Protein AF-A0A3B9YPJ1-F1 (afdb_monomer)

Foldseek 3Di:
DDDDPDDAQFWKQQQVVRDIFGFHDKAFDDDPPDPHGPAIWTDGPPPDTHGPVRIGGPDPPDDDCVPPPPPDDDDDDPPDDDDLVVCPPPPDRPPDD

Sequence (97 aa):
MAKATFHKNQRVFVRPVGTWALVEKVMPQWAKGLDEPLRVFYDVGLGREFASEELQCETVPDAVQAKRQEHWRLVRSRNKWKSPAECTHHPFPGTHP

Radius of gyration: 23.79 Å; Cα contacts (8 Å, |Δi|>4): 120; chains: 1; bounding box: 37×35×62 Å

Solvent-accessible surface area (backbone atoms only — not comparable to full-atom values): 6532 Å² total; per-residue (Å²): 132,49,73,79,89,71,53,71,72,36,59,30,35,35,63,91,78,72,45,79,38,44,27,71,40,76,45,69,41,71,51,92,95,50,100,57,36,70,43,51,34,33,34,45,85,75,89,58,78,39,50,68,81,49,44,39,70,68,75,72,94,73,90,64,75,83,74,74,68,81,79,81,77,90,78,91,72,78,96,62,92,64,56,80,85,75,42,73,85,45,98,64,70,82,83,64,123

Structure (mmCIF, N/CA/C/O backbone):
data_AF-A0A3B9YPJ1-F1
#
_entry.id   AF-A0A3B9YPJ1-F1
#
loop_
_atom_site.group_PDB
_atom_site.id
_atom_site.type_symbol
_atom_site.label_atom_i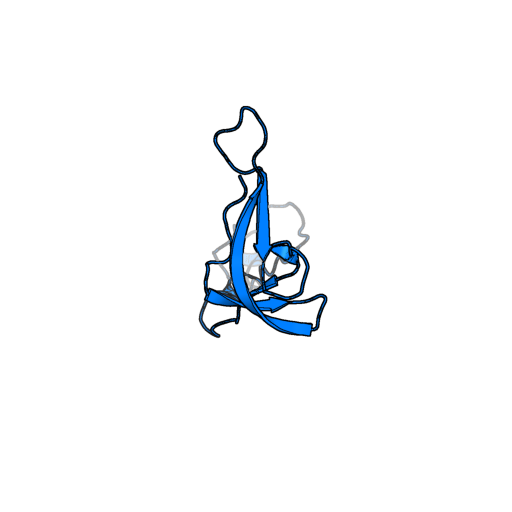d
_atom_site.label_alt_id
_atom_site.label_comp_id
_atom_site.label_asym_id
_atom_site.label_entity_id
_atom_site.label_seq_id
_atom_site.pdbx_PDB_ins_code
_atom_site.Cartn_x
_atom_site.Cartn_y
_atom_site.Cartn_z
_atom_site.occupancy
_atom_site.B_iso_or_equiv
_atom_site.auth_seq_id
_atom_site.auth_comp_id
_atom_site.auth_asym_id
_atom_site.auth_atom_id
_atom_site.pdbx_PDB_model_num
ATOM 1 N N . MET A 1 1 ? -14.167 -0.763 -8.376 1.00 62.62 1 MET A N 1
ATOM 2 C CA . MET A 1 1 ? -14.229 -1.567 -7.141 1.00 62.62 1 MET A CA 1
ATOM 3 C C . MET A 1 1 ? -12.814 -1.739 -6.607 1.00 62.62 1 MET A C 1
ATOM 5 O O . MET A 1 1 ? -12.002 -2.373 -7.274 1.00 62.62 1 MET A O 1
ATOM 9 N N . ALA A 1 2 ? -12.485 -1.133 -5.465 1.00 70.25 2 ALA A N 1
ATOM 10 C CA . ALA A 1 2 ? -11.177 -1.318 -4.841 1.00 70.25 2 ALA A CA 1
ATOM 11 C C . ALA A 1 2 ? -11.256 -2.485 -3.850 1.00 70.25 2 ALA A C 1
ATOM 13 O O . ALA A 1 2 ? -11.886 -2.378 -2.803 1.00 70.25 2 ALA A O 1
ATOM 14 N N . LYS A 1 3 ? -10.638 -3.618 -4.193 1.00 80.81 3 LYS A N 1
ATOM 15 C CA . LYS A 1 3 ? -10.454 -4.728 -3.252 1.00 80.81 3 LYS A CA 1
ATOM 16 C C . LYS A 1 3 ? -9.197 -4.483 -2.425 1.00 80.81 3 LYS A C 1
ATOM 18 O O . LYS A 1 3 ? -8.226 -3.923 -2.931 1.00 80.81 3 LYS A O 1
ATOM 23 N N . ALA A 1 4 ? -9.212 -4.915 -1.167 1.00 85.19 4 ALA A N 1
ATOM 24 C CA . ALA A 1 4 ? -8.006 -4.920 -0.354 1.00 85.19 4 ALA A CA 1
ATOM 25 C C . ALA A 1 4 ? -6.997 -5.914 -0.956 1.00 85.19 4 ALA A C 1
ATOM 27 O O . ALA A 1 4 ? -7.300 -7.092 -1.129 1.00 85.19 4 ALA A O 1
ATOM 28 N N . THR A 1 5 ? -5.813 -5.417 -1.301 1.00 87.69 5 THR A N 1
ATOM 29 C CA . THR A 1 5 ? -4.691 -6.210 -1.817 1.00 87.69 5 THR A CA 1
ATOM 30 C C . THR A 1 5 ? -3.935 -6.893 -0.681 1.00 87.69 5 THR A C 1
ATOM 32 O O . THR A 1 5 ? -3.410 -7.989 -0.863 1.00 87.69 5 THR A O 1
ATOM 35 N N . PHE A 1 6 ? -3.887 -6.248 0.489 1.00 90.88 6 PHE A N 1
ATOM 36 C CA . PHE A 1 6 ? -3.148 -6.718 1.657 1.00 90.88 6 PHE A CA 1
ATOM 37 C C . PHE A 1 6 ? -4.068 -6.937 2.858 1.00 90.88 6 PHE A C 1
ATOM 39 O O . PHE A 1 6 ? -5.105 -6.287 2.996 1.00 90.88 6 PHE A O 1
ATOM 46 N N . HIS A 1 7 ? -3.662 -7.851 3.733 1.00 91.94 7 HIS A N 1
ATOM 47 C CA . HIS A 1 7 ? -4.405 -8.258 4.922 1.00 91.94 7 HIS A CA 1
ATOM 48 C C . HIS A 1 7 ? -3.698 -7.773 6.188 1.00 91.94 7 HIS A C 1
ATOM 50 O O . HIS A 1 7 ? -2.500 -7.491 6.180 1.00 91.94 7 HIS A O 1
ATOM 56 N N . LYS A 1 8 ? -4.432 -7.704 7.301 1.00 92.31 8 LYS A N 1
ATOM 57 C CA . LYS A 1 8 ? -3.842 -7.395 8.607 1.00 92.31 8 LYS A CA 1
ATOM 58 C C . LYS A 1 8 ? -2.761 -8.423 8.968 1.00 92.31 8 LYS A C 1
ATOM 60 O O . LYS A 1 8 ? -2.939 -9.615 8.733 1.00 92.31 8 LYS A O 1
ATOM 65 N N . ASN A 1 9 ? -1.673 -7.949 9.568 1.00 92.38 9 ASN A N 1
ATOM 66 C CA . ASN A 1 9 ? -0.470 -8.696 9.934 1.00 92.38 9 ASN A CA 1
ATOM 67 C C . ASN A 1 9 ? 0.276 -9.326 8.743 1.00 92.38 9 ASN A C 1
ATOM 69 O O . ASN A 1 9 ? 1.119 -10.199 8.937 1.00 92.38 9 ASN A O 1
ATOM 73 N N . GLN A 1 10 ? 0.000 -8.889 7.511 1.00 91.94 10 GLN A N 1
ATOM 74 C CA . GLN A 1 10 ? 0.799 -9.271 6.352 1.00 91.94 10 GLN A CA 1
ATOM 75 C C . GLN A 1 10 ? 2.085 -8.443 6.305 1.00 91.94 10 GLN A C 1
ATOM 77 O O . GLN A 1 10 ? 2.052 -7.224 6.485 1.00 91.94 10 GLN A O 1
ATOM 82 N N . ARG A 1 11 ? 3.215 -9.100 6.033 1.00 93.50 11 ARG A N 1
ATOM 83 C CA . ARG A 1 11 ? 4.501 -8.429 5.836 1.00 93.50 11 ARG A CA 1
ATOM 84 C C . ARG A 1 11 ? 4.596 -7.843 4.433 1.00 93.50 11 ARG A C 1
ATOM 86 O O . ARG A 1 11 ? 4.405 -8.537 3.433 1.00 93.50 11 A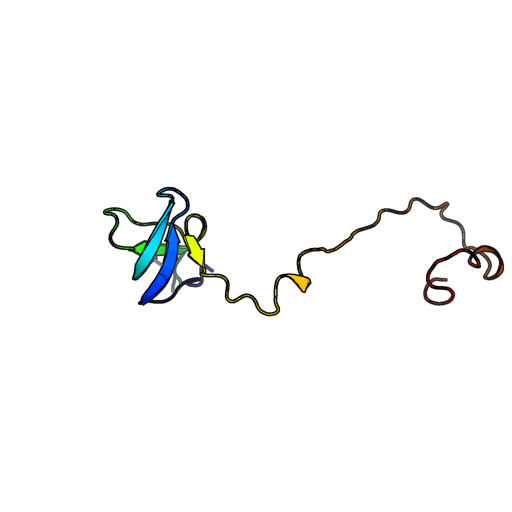RG A O 1
ATOM 93 N N . VAL A 1 12 ? 4.869 -6.544 4.378 1.00 93.81 12 VAL A N 1
ATOM 94 C CA . VAL A 1 12 ? 4.934 -5.754 3.148 1.00 93.81 12 VAL A CA 1
ATOM 95 C C . VAL A 1 12 ? 6.182 -4.880 3.145 1.00 93.81 12 VAL A C 1
ATOM 97 O O . VAL A 1 12 ? 6.648 -4.407 4.181 1.00 93.81 12 VAL A O 1
ATOM 100 N N . PHE A 1 13 ? 6.737 -4.669 1.961 1.00 94.25 13 PHE A N 1
ATOM 101 C CA . PHE A 1 13 ? 7.832 -3.747 1.720 1.00 94.25 13 PHE A CA 1
ATOM 102 C C . PHE A 1 13 ? 7.277 -2.375 1.339 1.00 94.25 13 PHE A C 1
ATOM 104 O O . PHE A 1 13 ? 6.483 -2.253 0.404 1.00 94.25 13 PHE A O 1
ATOM 111 N N . VAL A 1 14 ? 7.697 -1.339 2.060 1.00 94.81 14 VAL A N 1
ATOM 112 C CA . VAL A 1 14 ? 7.231 0.039 1.885 1.00 94.81 14 VAL A CA 1
ATOM 113 C C . VAL A 1 14 ? 8.187 0.772 0.948 1.00 94.81 14 VAL A C 1
ATOM 115 O O . VAL A 1 14 ? 9.273 1.174 1.364 1.00 94.81 14 VAL A O 1
ATOM 118 N N . ARG A 1 15 ? 7.796 0.977 -0.318 1.00 93.06 15 ARG A N 1
ATOM 119 C CA . ARG A 1 15 ? 8.690 1.524 -1.361 1.00 93.06 15 ARG A CA 1
ATOM 120 C C . ARG A 1 15 ? 9.254 2.918 -1.038 1.00 93.06 15 ARG A C 1
ATOM 122 O O . ARG A 1 15 ? 10.453 3.095 -1.222 1.00 93.06 15 ARG A O 1
ATOM 129 N N . PRO A 1 16 ? 8.466 3.889 -0.533 1.00 92.19 16 PRO A N 1
ATOM 130 C CA . PRO A 1 16 ? 8.983 5.231 -0.241 1.00 92.19 16 PRO A CA 1
ATOM 131 C C . PRO A 1 16 ? 9.981 5.285 0.922 1.00 92.19 16 PRO A C 1
ATOM 133 O O . PRO A 1 16 ? 10.808 6.187 0.967 1.00 92.19 16 PRO A O 1
ATOM 136 N N . VAL A 1 17 ? 9.889 4.344 1.868 1.00 92.38 17 VAL A N 1
ATOM 137 C CA . VAL A 1 17 ? 10.728 4.313 3.081 1.00 92.38 17 VAL A CA 1
ATOM 138 C C . VAL A 1 17 ? 11.883 3.318 2.939 1.00 92.38 17 VAL A C 1
ATOM 140 O O . VAL A 1 17 ? 12.912 3.465 3.588 1.00 92.38 17 VAL A O 1
ATOM 143 N N . GLY A 1 18 ? 11.740 2.311 2.075 1.00 92.88 18 GLY A N 1
ATOM 144 C CA . GLY A 1 18 ? 12.757 1.287 1.852 1.00 92.88 18 GLY A CA 1
ATOM 145 C C . GLY A 1 18 ? 12.865 0.269 2.988 1.00 92.88 18 GLY A C 1
ATOM 146 O O . GLY A 1 18 ? 13.927 -0.316 3.178 1.00 92.88 18 GLY A O 1
ATOM 147 N N . THR A 1 19 ? 11.791 0.054 3.753 1.00 94.00 19 THR A N 1
ATOM 148 C CA . THR A 1 19 ? 11.780 -0.864 4.902 1.00 94.00 19 THR A CA 1
ATOM 149 C C . THR A 1 19 ? 10.654 -1.889 4.817 1.00 94.00 19 THR A C 1
ATOM 151 O O . THR A 1 19 ? 9.652 -1.692 4.125 1.00 94.00 19 THR A O 1
ATOM 154 N N . TRP A 1 20 ? 10.822 -2.990 5.542 1.00 94.00 20 TRP A N 1
ATOM 155 C CA . TRP A 1 20 ? 9.775 -3.980 5.761 1.00 94.00 20 TRP A CA 1
ATOM 156 C C . TRP A 1 20 ? 8.940 -3.589 6.973 1.00 94.00 20 TRP A C 1
ATOM 158 O O . TRP A 1 20 ? 9.485 -3.276 8.029 1.00 94.00 20 TRP A O 1
ATOM 168 N N . ALA A 1 21 ? 7.623 -3.665 6.829 1.00 94.31 21 ALA A N 1
ATOM 169 C CA . ALA A 1 21 ? 6.675 -3.409 7.901 1.00 94.31 21 ALA A CA 1
ATOM 170 C C . ALA A 1 21 ? 5.532 -4.430 7.862 1.00 94.31 21 ALA A C 1
ATOM 172 O O . ALA A 1 21 ? 5.342 -5.151 6.876 1.00 94.31 21 ALA A O 1
ATOM 173 N N . LEU A 1 22 ? 4.780 -4.508 8.955 1.00 94.94 22 LEU A N 1
ATOM 174 C CA . LEU A 1 22 ? 3.546 -5.282 9.022 1.00 94.94 22 LEU A CA 1
ATOM 175 C C . LEU A 1 22 ? 2.363 -4.345 8.802 1.00 94.94 22 LEU A C 1
ATOM 177 O O . LEU A 1 22 ? 2.352 -3.225 9.302 1.00 94.94 22 LEU A O 1
ATOM 181 N N . VAL A 1 23 ? 1.355 -4.812 8.071 1.00 94.81 23 VAL A N 1
ATOM 182 C CA . VAL A 1 23 ? 0.085 -4.089 7.954 1.00 94.81 23 VAL A CA 1
ATOM 183 C C . VAL A 1 23 ? -0.661 -4.180 9.282 1.00 94.81 23 VAL A C 1
ATOM 185 O O . VAL A 1 23 ? -1.126 -5.252 9.666 1.00 94.81 23 VAL A O 1
ATOM 188 N N . GLU A 1 24 ? -0.829 -3.061 9.971 1.00 95.06 24 GLU A N 1
ATOM 189 C CA . GLU A 1 24 ? -1.550 -3.002 11.244 1.00 95.06 24 GLU A CA 1
ATOM 190 C C . GLU A 1 24 ? -3.061 -2.889 11.027 1.00 95.06 24 GLU A C 1
ATOM 192 O O . GLU A 1 24 ? -3.860 -3.556 11.701 1.00 95.06 24 GLU A O 1
ATOM 197 N N . LYS A 1 25 ? -3.464 -2.065 10.053 1.00 94.00 25 LYS A N 1
ATOM 198 C CA . LYS A 1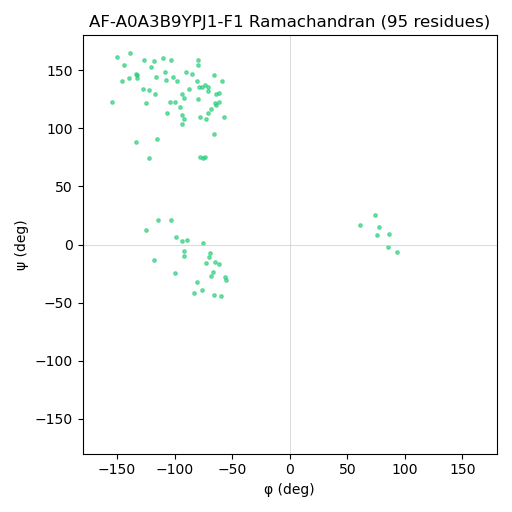 25 ? -4.870 -1.768 9.773 1.00 94.00 25 LYS A CA 1
ATOM 199 C C . LYS A 1 25 ? -5.124 -1.556 8.286 1.00 94.00 25 LYS A C 1
ATOM 201 O O . LYS A 1 25 ? -4.353 -0.909 7.586 1.00 94.00 25 LYS A O 1
ATOM 206 N N . VAL A 1 26 ? -6.261 -2.072 7.825 1.00 93.75 26 VAL A N 1
ATOM 207 C CA . VAL A 1 26 ? -6.809 -1.809 6.490 1.00 93.75 26 VAL A CA 1
ATOM 208 C C . VAL A 1 26 ? -7.902 -0.751 6.632 1.00 93.75 26 VAL A C 1
ATOM 210 O O . VAL A 1 26 ? -8.849 -0.936 7.398 1.00 93.75 26 VAL A O 1
ATOM 213 N N . MET A 1 27 ? -7.760 0.368 5.927 1.00 91.62 27 MET A N 1
ATOM 214 C CA . MET A 1 27 ? -8.621 1.548 6.020 1.00 91.62 27 MET A CA 1
ATOM 215 C C . MET A 1 27 ? -9.361 1.76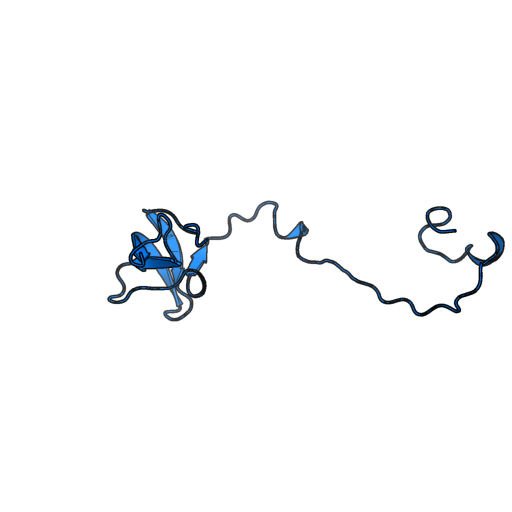8 4.693 1.00 91.62 27 MET A C 1
ATOM 217 O O . MET A 1 27 ? -8.845 2.430 3.789 1.00 91.62 27 MET A O 1
ATOM 221 N N . PRO A 1 28 ? -10.565 1.190 4.530 1.00 91.94 28 PRO A N 1
ATOM 222 C CA . PRO A 1 28 ? -11.395 1.451 3.362 1.00 91.94 28 PRO A CA 1
ATOM 223 C C . PRO A 1 28 ? -11.968 2.875 3.408 1.00 91.94 28 PRO A C 1
ATOM 225 O O . PRO A 1 28 ? -12.532 3.302 4.416 1.00 91.94 28 PRO A O 1
ATOM 228 N N . GLN A 1 29 ? -11.858 3.595 2.295 1.00 89.62 29 GLN A N 1
ATOM 229 C CA . GLN A 1 29 ? -12.446 4.914 2.096 1.00 89.62 29 GLN A CA 1
ATOM 230 C C . GLN A 1 29 ? -13.803 4.782 1.395 1.00 89.62 29 GLN A C 1
ATOM 232 O O . GLN A 1 29 ? -13.888 4.324 0.250 1.00 89.62 29 GLN A O 1
ATOM 237 N N . TRP A 1 30 ? -14.854 5.230 2.079 1.00 88.12 30 TRP A N 1
ATOM 238 C CA . TRP A 1 30 ? -16.241 5.186 1.615 1.00 88.12 30 TRP A CA 1
ATOM 239 C C . TRP A 1 30 ? -16.689 6.556 1.104 1.00 88.12 30 TRP A C 1
ATOM 241 O O . TRP A 1 30 ? -16.327 7.587 1.673 1.00 88.12 30 TRP A O 1
ATOM 251 N N . ALA A 1 31 ? -17.510 6.570 0.058 1.00 85.75 31 ALA A N 1
ATOM 252 C CA . ALA A 1 31 ? -18.241 7.760 -0.368 1.00 85.75 31 ALA A CA 1
ATOM 253 C C . ALA A 1 31 ? -19.732 7.597 -0.056 1.00 85.75 31 ALA A C 1
ATOM 255 O O . ALA A 1 31 ? -20.263 6.488 -0.055 1.00 85.75 31 ALA A O 1
ATOM 256 N N . LYS A 1 32 ? -20.412 8.712 0.230 1.00 83.25 32 LYS A N 1
ATOM 257 C CA . LYS A 1 32 ? -21.844 8.704 0.557 1.00 83.25 32 LYS A CA 1
ATOM 258 C C . LYS A 1 32 ? -22.649 8.152 -0.625 1.00 83.25 32 LYS A C 1
ATOM 260 O O . LYS A 1 32 ? -22.489 8.633 -1.742 1.00 83.25 32 LYS A O 1
ATOM 265 N N . GLY A 1 33 ? -23.530 7.189 -0.352 1.00 84.25 33 GLY A N 1
ATOM 266 C CA . GLY A 1 33 ? -24.423 6.593 -1.353 1.00 84.25 33 GLY A CA 1
ATOM 267 C C . GLY A 1 33 ? -23.827 5.430 -2.152 1.00 84.25 33 GLY A C 1
ATOM 268 O O . GLY A 1 33 ? -24.445 5.004 -3.121 1.00 84.25 33 GLY A O 1
ATOM 269 N N . LEU A 1 34 ? -22.652 4.922 -1.768 1.00 81.00 34 LEU A N 1
ATOM 270 C CA . LEU A 1 34 ? -22.041 3.730 -2.353 1.00 81.00 34 LEU A CA 1
ATOM 271 C C . LEU A 1 34 ? -21.911 2.635 -1.290 1.00 81.00 34 LEU A C 1
ATOM 273 O O . LEU A 1 34 ? -21.334 2.870 -0.230 1.00 81.00 34 LEU A O 1
ATOM 277 N N . ASP A 1 35 ? -22.385 1.433 -1.619 1.00 81.25 35 ASP A N 1
ATOM 278 C CA . ASP A 1 35 ? -22.233 0.222 -0.793 1.00 81.25 35 ASP A CA 1
ATOM 279 C C . ASP A 1 35 ? -20.815 -0.372 -0.859 1.00 81.25 35 ASP A C 1
ATOM 281 O O . ASP A 1 35 ? -20.528 -1.395 -0.239 1.00 81.25 35 ASP A O 1
ATOM 285 N N . GLU A 1 36 ? -19.902 0.264 -1.601 1.00 81.44 36 GLU A N 1
ATOM 286 C CA . GLU A 1 36 ? -18.548 -0.229 -1.840 1.00 81.44 36 GLU A CA 1
ATOM 287 C C . GLU A 1 36 ? -17.478 0.852 -1.623 1.00 81.44 36 GLU A C 1
ATOM 289 O O . GLU A 1 36 ? -17.688 2.025 -1.958 1.00 81.44 36 GLU A O 1
ATOM 294 N N . PRO A 1 37 ? -16.285 0.470 -1.125 1.00 84.12 37 PRO A N 1
ATOM 295 C CA . PRO A 1 37 ? -15.191 1.406 -0.928 1.00 84.12 37 PRO A CA 1
ATOM 296 C C . PRO A 1 37 ? -14.548 1.812 -2.259 1.00 84.12 37 PRO A C 1
ATOM 298 O O . PRO A 1 37 ? -14.253 0.990 -3.135 1.00 84.12 37 PRO A O 1
ATOM 301 N N . LEU A 1 38 ? -14.266 3.109 -2.387 1.00 86.81 38 LEU A N 1
ATOM 302 C CA . LEU A 1 38 ? -13.604 3.678 -3.562 1.00 86.81 38 LEU A CA 1
ATOM 303 C C . LEU A 1 38 ? -12.105 3.390 -3.564 1.00 86.81 38 LEU A C 1
ATOM 305 O O . LEU A 1 38 ? -11.520 3.152 -4.620 1.00 86.81 38 LEU A O 1
ATOM 309 N N . ARG A 1 39 ? -11.477 3.454 -2.388 1.00 88.38 39 ARG A N 1
ATOM 310 C CA . ARG A 1 39 ? -10.032 3.283 -2.202 1.00 88.38 39 ARG A CA 1
ATOM 311 C C . ARG A 1 39 ? -9.768 2.558 -0.894 1.00 88.38 39 ARG A C 1
ATOM 313 O O . ARG A 1 39 ? -10.575 2.622 0.027 1.00 88.38 39 ARG A O 1
ATOM 320 N N . VAL A 1 40 ? -8.630 1.882 -0.819 1.00 91.88 40 VAL A N 1
ATOM 321 C CA . VAL A 1 40 ? -8.172 1.212 0.398 1.00 91.88 40 VAL A CA 1
ATOM 322 C C . VAL A 1 40 ? -6.777 1.721 0.719 1.00 91.88 40 VAL A C 1
ATOM 324 O O . VAL A 1 40 ? -5.870 1.603 -0.109 1.00 91.88 40 VAL A O 1
ATOM 327 N N . PHE A 1 41 ? -6.633 2.286 1.910 1.00 94.31 41 PHE A N 1
ATOM 328 C CA . PHE A 1 41 ? -5.358 2.677 2.492 1.00 94.31 41 PHE A CA 1
ATOM 329 C C . PHE A 1 41 ? -4.929 1.669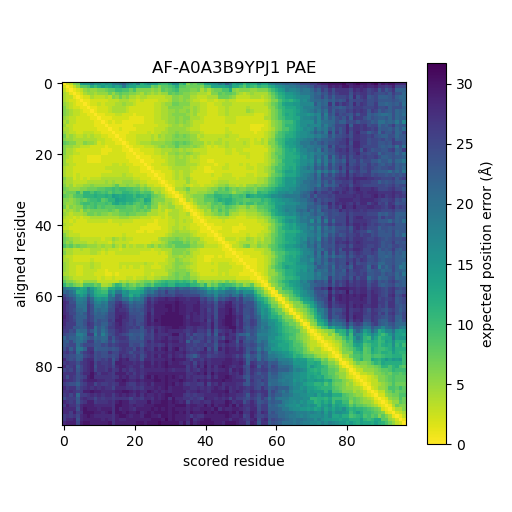 3.554 1.00 94.31 41 PHE A C 1
ATOM 331 O O . PHE A 1 41 ? -5.747 0.914 4.088 1.00 94.31 41 PHE A O 1
ATOM 338 N N . TYR A 1 42 ? -3.636 1.647 3.848 1.00 95.00 42 TYR A N 1
ATOM 339 C CA . TYR A 1 42 ? -3.037 0.737 4.812 1.00 95.00 42 TYR A CA 1
ATOM 340 C C . TYR A 1 42 ? -2.218 1.528 5.816 1.00 95.00 42 TYR A C 1
ATOM 342 O O . TYR A 1 42 ? -1.411 2.380 5.438 1.00 95.00 42 TYR A O 1
ATOM 350 N N . ASP A 1 43 ? -2.410 1.201 7.086 1.00 95.44 43 ASP A N 1
ATOM 351 C CA . ASP A 1 43 ? -1.522 1.627 8.153 1.00 95.44 43 ASP A CA 1
ATOM 352 C C . ASP A 1 43 ? -0.478 0.536 8.395 1.00 95.44 43 ASP A C 1
ATOM 354 O O . ASP A 1 43 ? -0.812 -0.647 8.525 1.00 95.44 43 ASP A O 1
ATOM 358 N N . VAL A 1 44 ? 0.785 0.946 8.415 1.00 94.56 44 VAL A N 1
ATOM 359 C CA . VAL A 1 44 ? 1.964 0.090 8.607 1.00 94.56 44 VAL A CA 1
ATOM 360 C C . VAL A 1 44 ? 2.834 0.571 9.777 1.00 94.56 44 VAL A C 1
ATOM 362 O O . VAL A 1 44 ? 3.988 0.163 9.884 1.00 94.56 44 VAL A O 1
ATOM 365 N N . GLY A 1 45 ? 2.327 1.488 10.613 1.00 92.12 45 GLY A N 1
ATOM 366 C CA . GLY A 1 45 ? 3.035 1.973 11.803 1.00 92.12 45 GLY A CA 1
ATOM 367 C C . GLY A 1 45 ? 4.145 2.996 11.523 1.00 92.12 45 GLY A C 1
ATOM 368 O O . GLY A 1 45 ? 4.975 3.266 12.386 1.00 92.12 45 GLY A O 1
ATOM 369 N N . LEU A 1 46 ? 4.178 3.593 10.324 1.00 90.69 46 LEU A N 1
ATOM 370 C CA . LEU A 1 46 ? 5.192 4.586 9.914 1.00 90.69 46 LEU A CA 1
ATOM 371 C C . LEU A 1 46 ? 4.674 6.037 9.941 1.00 90.69 46 LEU A C 1
ATOM 373 O O . LEU A 1 46 ? 5.222 6.911 9.271 1.00 90.69 46 LEU A O 1
ATOM 377 N N . GLY A 1 47 ? 3.602 6.299 10.695 1.00 91.31 47 GLY A N 1
ATOM 378 C CA . GLY A 1 47 ? 3.081 7.651 10.940 1.00 91.31 47 GLY A CA 1
ATOM 379 C C . GLY A 1 47 ? 2.313 8.289 9.776 1.00 91.31 47 GLY A C 1
ATOM 380 O O . GLY A 1 47 ? 1.978 9.469 9.846 1.00 91.31 47 GLY A O 1
ATOM 381 N N . ARG A 1 48 ? 2.025 7.534 8.709 1.00 93.56 48 ARG A N 1
ATOM 382 C CA . ARG A 1 48 ? 1.132 7.940 7.616 1.00 93.56 48 ARG A CA 1
ATOM 383 C C . ARG A 1 48 ? 0.435 6.730 7.003 1.00 93.56 48 ARG A C 1
ATOM 385 O O . ARG A 1 48 ? 0.921 5.606 7.109 1.00 93.56 48 ARG A O 1
ATOM 392 N N . GLU A 1 49 ? -0.653 6.992 6.298 1.00 93.38 49 GLU A N 1
ATOM 393 C CA . GLU A 1 49 ? -1.372 5.997 5.506 1.00 93.38 49 GLU A CA 1
ATOM 394 C C . GLU A 1 49 ? -0.681 5.783 4.151 1.00 93.38 49 GLU A C 1
ATOM 396 O O . GLU A 1 49 ? -0.217 6.737 3.522 1.00 93.38 49 GLU A O 1
ATOM 401 N N . PHE A 1 50 ? -0.623 4.534 3.691 1.00 94.44 50 PHE A N 1
ATOM 402 C CA . PHE A 1 50 ? -0.016 4.162 2.411 1.00 94.44 50 PHE A CA 1
ATOM 403 C C . PHE A 1 50 ? -1.054 3.580 1.458 1.00 94.44 50 PHE A C 1
ATOM 405 O O . PHE A 1 50 ? -1.965 2.853 1.862 1.00 94.44 50 PHE A O 1
ATOM 412 N N . ALA A 1 51 ? -0.904 3.875 0.168 1.00 93.62 51 ALA A N 1
ATOM 413 C CA . ALA A 1 51 ? -1.722 3.259 -0.872 1.00 93.62 51 ALA A CA 1
ATOM 414 C C . ALA A 1 51 ? -1.214 1.849 -1.219 1.00 93.62 51 ALA A C 1
ATOM 416 O O . ALA A 1 51 ? -0.035 1.540 -1.048 1.00 93.62 51 ALA A O 1
ATOM 417 N N . SER A 1 52 ? -2.077 1.006 -1.802 1.00 90.75 52 SER A N 1
ATOM 418 C CA . SER A 1 52 ? -1.682 -0.331 -2.286 1.00 90.75 52 SER A CA 1
ATOM 419 C C . SER A 1 52 ? -0.517 -0.293 -3.270 1.00 90.75 52 SER A C 1
ATOM 421 O O . SER A 1 52 ? 0.250 -1.242 -3.347 1.00 90.75 52 SER A O 1
ATOM 423 N N . GLU A 1 53 ? -0.398 0.788 -4.040 1.00 91.19 53 GLU A N 1
ATOM 424 C CA . GLU A 1 53 ? 0.695 0.966 -4.984 1.00 91.19 53 GLU A CA 1
ATOM 425 C C . GLU A 1 53 ? 2.025 1.102 -4.240 1.00 91.19 53 GLU A C 1
ATOM 427 O O . GLU A 1 53 ? 3.004 0.477 -4.618 1.00 91.19 53 GLU A O 1
ATOM 432 N N . GLU A 1 54 ? 2.102 1.864 -3.155 1.00 91.94 54 GLU A N 1
ATOM 433 C CA . GLU A 1 54 ? 3.354 2.112 -2.422 1.00 91.94 54 GLU A CA 1
ATOM 434 C C . GLU A 1 54 ? 3.886 0.882 -1.670 1.00 91.94 54 GLU A C 1
ATOM 436 O O . GLU A 1 54 ? 5.035 0.889 -1.225 1.00 91.94 54 GLU A O 1
ATOM 441 N N . LEU A 1 55 ? 3.081 -0.175 -1.563 1.00 92.06 55 LEU A N 1
ATOM 442 C CA . LEU A 1 55 ? 3.394 -1.401 -0.842 1.00 92.06 55 LEU A CA 1
ATOM 443 C C . LEU A 1 55 ? 3.662 -2.556 -1.808 1.00 92.06 55 LEU A C 1
ATOM 445 O O . LEU A 1 55 ? 2.984 -2.730 -2.820 1.00 92.06 55 LEU A O 1
ATOM 449 N N . GLN A 1 56 ? 4.640 -3.387 -1.473 1.00 91.19 56 GLN A N 1
ATOM 450 C CA . GLN A 1 56 ? 4.967 -4.596 -2.217 1.00 91.19 56 GLN A CA 1
ATOM 451 C C . GLN A 1 56 ? 4.882 -5.808 -1.289 1.00 91.19 56 GLN A C 1
ATOM 453 O O . GLN A 1 56 ? 5.394 -5.784 -0.175 1.00 91.19 56 GLN A O 1
ATOM 458 N N . CYS A 1 57 ? 4.227 -6.878 -1.737 1.00 86.44 57 CYS A N 1
ATOM 459 C CA . CYS A 1 57 ? 4.169 -8.121 -0.969 1.00 86.44 57 CYS A CA 1
ATOM 460 C C . CYS A 1 57 ? 5.565 -8.744 -0.859 1.00 86.44 57 CYS A C 1
ATOM 462 O O . CYS A 1 57 ? 6.339 -8.705 -1.821 1.00 86.44 57 CYS A O 1
ATOM 464 N N . GLU A 1 58 ? 5.854 -9.385 0.275 1.00 78.94 58 GLU A N 1
ATOM 465 C CA . GLU A 1 58 ? 6.941 -10.358 0.348 1.00 78.94 58 GLU A CA 1
ATOM 466 C C . GLU A 1 58 ? 6.652 -11.434 -0.702 1.00 78.94 58 GLU A C 1
ATOM 468 O O . GLU A 1 58 ? 5.632 -12.121 -0.648 1.00 78.94 58 GLU A O 1
ATOM 473 N N . THR A 1 59 ? 7.455 -11.465 -1.764 1.00 66.12 59 THR A N 1
ATOM 474 C CA . THR A 1 59 ? 7.224 -12.400 -2.862 1.00 66.12 59 THR A CA 1
ATOM 475 C C . THR A 1 59 ? 7.608 -13.768 -2.328 1.00 66.12 59 THR A C 1
ATOM 477 O O . THR A 1 59 ? 8.792 -14.021 -2.129 1.00 66.12 59 THR A O 1
ATOM 480 N N . VAL A 1 60 ? 6.633 -14.645 -2.074 1.00 56.25 60 VAL A N 1
ATOM 481 C CA . VAL A 1 60 ? 6.938 -16.076 -1.999 1.00 56.25 60 VAL A CA 1
ATOM 482 C C . VAL A 1 60 ? 7.415 -16.442 -3.404 1.00 56.25 60 VAL A C 1
ATOM 484 O O . VAL A 1 60 ? 6.675 -16.182 -4.360 1.00 56.25 60 VAL A O 1
ATOM 487 N N . PRO A 1 61 ? 8.651 -16.931 -3.582 1.00 51.03 61 PRO A N 1
ATOM 488 C CA . PRO A 1 61 ? 9.160 -17.259 -4.897 1.00 51.03 61 PRO A CA 1
ATOM 489 C C . PRO A 1 61 ? 8.509 -18.566 -5.339 1.00 51.03 61 PRO A C 1
ATOM 491 O O . PRO A 1 61 ? 9.151 -19.598 -5.301 1.00 51.03 61 PRO A O 1
ATOM 494 N N . ASP A 1 62 ? 7.233 -18.535 -5.725 1.00 52.84 62 ASP A N 1
ATOM 495 C CA . ASP A 1 62 ? 6.636 -19.624 -6.485 1.00 52.84 62 ASP A CA 1
ATOM 496 C C . ASP A 1 62 ? 5.443 -19.159 -7.344 1.00 52.84 62 ASP A C 1
ATOM 498 O O . ASP A 1 62 ? 4.439 -18.618 -6.882 1.00 52.84 62 ASP A O 1
ATOM 502 N N . ALA A 1 63 ? 5.592 -19.419 -8.646 1.00 50.62 63 ALA A N 1
ATOM 503 C CA . ALA A 1 63 ? 4.542 -19.733 -9.619 1.00 50.62 63 ALA A CA 1
ATOM 504 C C . ALA A 1 63 ? 3.723 -18.653 -10.373 1.00 50.62 63 ALA A C 1
ATOM 506 O O . ALA A 1 63 ? 2.971 -19.051 -11.262 1.00 50.62 63 ALA A O 1
ATOM 507 N N . VAL A 1 64 ? 3.858 -17.328 -10.176 1.00 50.22 64 VAL A N 1
ATOM 508 C CA . VAL A 1 64 ? 3.001 -16.355 -10.933 1.00 50.22 64 VAL A CA 1
ATOM 509 C C . VAL A 1 64 ? 3.742 -15.378 -11.862 1.00 50.22 64 VAL A C 1
ATOM 511 O O . VAL A 1 64 ? 3.139 -14.822 -12.782 1.00 50.22 64 VAL A O 1
ATOM 514 N N . GLN A 1 65 ? 5.067 -15.236 -11.763 1.00 49.69 65 GLN A N 1
ATOM 515 C CA . GLN A 1 65 ? 5.828 -14.430 -12.738 1.00 49.69 65 GLN A CA 1
ATOM 516 C C . GLN A 1 65 ? 5.912 -15.052 -14.147 1.00 49.69 65 GLN A C 1
ATOM 518 O O . GLN A 1 65 ? 6.295 -14.361 -15.090 1.00 49.69 65 GLN A O 1
ATOM 523 N N . ALA A 1 66 ? 5.447 -16.292 -14.333 1.00 51.94 66 ALA A N 1
ATOM 524 C CA . ALA A 1 66 ? 5.283 -16.910 -15.652 1.00 51.94 66 ALA A CA 1
ATOM 525 C C . ALA A 1 66 ? 4.224 -16.213 -16.539 1.00 51.94 66 ALA A C 1
ATOM 527 O O . ALA A 1 66 ? 4.209 -16.427 -17.747 1.00 51.94 66 ALA A O 1
ATOM 528 N N . LYS A 1 67 ? 3.359 -15.347 -15.983 1.00 53.22 67 LYS A N 1
ATOM 529 C CA . LYS A 1 67 ? 2.338 -14.605 -16.752 1.00 53.22 67 LYS A CA 1
ATOM 530 C C . LYS A 1 67 ? 2.757 -13.205 -17.218 1.00 53.22 67 LYS A C 1
ATOM 532 O O . LYS A 1 67 ? 1.939 -12.512 -17.810 1.00 53.22 67 LYS A O 1
ATOM 537 N N . ARG A 1 68 ? 3.996 -12.758 -16.967 1.00 51.41 68 ARG A N 1
ATOM 538 C CA . ARG A 1 68 ? 4.426 -11.378 -17.286 1.00 51.41 68 ARG A CA 1
ATOM 539 C C . ARG A 1 68 ? 5.502 -11.248 -18.357 1.00 51.41 68 ARG A C 1
ATOM 541 O O . ARG A 1 68 ? 6.139 -10.205 -18.458 1.00 51.41 68 ARG A O 1
ATOM 548 N N . GLN A 1 69 ? 5.661 -12.265 -19.190 1.00 55.50 69 GLN A N 1
ATOM 549 C CA . GLN A 1 69 ? 6.257 -12.060 -20.500 1.00 55.50 69 GLN A CA 1
ATOM 550 C C . GLN A 1 69 ? 5.267 -12.529 -21.558 1.00 55.50 69 GLN A C 1
ATOM 552 O O . GLN A 1 69 ? 5.406 -13.595 -22.152 1.00 55.50 69 GLN A O 1
ATOM 557 N N . GLU A 1 70 ? 4.228 -11.730 -21.783 1.00 59.50 70 GLU A N 1
ATOM 558 C CA . GLU A 1 70 ? 3.539 -11.800 -23.060 1.00 59.50 70 GLU A CA 1
ATOM 559 C C . GLU A 1 70 ? 4.536 -11.308 -24.122 1.00 59.50 70 GLU A C 1
ATOM 561 O O . GLU A 1 70 ? 4.759 -10.113 -24.309 1.00 59.50 70 GLU A O 1
ATOM 566 N N . HIS A 1 71 ? 5.236 -12.248 -24.755 1.00 58.09 71 HIS A N 1
ATOM 567 C CA . HIS A 1 71 ? 6.182 -11.976 -25.834 1.00 58.09 71 HIS A CA 1
ATOM 568 C C . HIS A 1 71 ? 5.410 -11.732 -27.126 1.00 58.09 71 HIS A C 1
ATOM 570 O O . HIS A 1 71 ? 5.346 -12.589 -28.007 1.00 58.09 71 HIS A O 1
ATOM 576 N N . TRP A 1 72 ? 4.796 -10.560 -27.242 1.00 62.72 72 TRP A N 1
ATOM 577 C CA . TRP A 1 72 ? 4.142 -10.160 -28.480 1.00 62.72 72 TRP A CA 1
ATOM 578 C C . TRP A 1 72 ? 5.211 -9.916 -29.549 1.00 62.72 72 TRP A C 1
ATOM 580 O O . TRP A 1 72 ? 6.053 -9.028 -29.423 1.00 62.72 72 TRP A O 1
ATOM 590 N N . ARG A 1 73 ? 5.186 -10.712 -30.620 1.00 60.09 73 ARG A N 1
ATOM 591 C CA . ARG A 1 73 ? 6.046 -10.513 -31.791 1.00 60.09 73 ARG A CA 1
ATOM 592 C C . ARG A 1 73 ? 5.197 -9.984 -32.937 1.00 60.09 73 ARG A C 1
ATOM 594 O O . ARG A 1 73 ? 4.334 -10.683 -33.457 1.00 60.09 73 ARG A O 1
ATOM 601 N N . LEU A 1 74 ? 5.449 -8.741 -33.331 1.00 65.62 74 LEU A N 1
ATOM 602 C CA . LEU A 1 74 ? 4.848 -8.138 -34.517 1.00 65.62 74 LEU A CA 1
ATOM 603 C C . LEU A 1 74 ? 5.570 -8.655 -35.762 1.00 65.62 74 LEU A C 1
ATOM 605 O O . LEU A 1 74 ? 6.715 -8.290 -36.019 1.00 65.62 74 LEU A O 1
ATOM 609 N N . VAL A 1 75 ? 4.889 -9.483 -36.551 1.00 69.19 75 VAL A N 1
ATOM 610 C CA . VAL A 1 75 ? 5.362 -9.898 -37.875 1.00 69.19 75 VAL A CA 1
ATOM 611 C C . VAL A 1 75 ? 4.567 -9.137 -38.926 1.00 69.19 75 VAL A C 1
ATOM 613 O O . VAL A 1 75 ? 3.342 -9.205 -38.969 1.00 69.19 75 VAL A O 1
ATOM 616 N N . ARG A 1 76 ? 5.269 -8.401 -39.790 1.00 69.88 76 ARG A N 1
ATOM 617 C CA . ARG A 1 76 ? 4.671 -7.770 -40.970 1.00 69.88 76 ARG A CA 1
ATOM 618 C C . ARG A 1 76 ? 4.843 -8.717 -42.151 1.00 69.88 76 ARG A C 1
ATOM 620 O O . ARG A 1 76 ? 5.961 -8.925 -42.613 1.00 69.88 76 ARG A O 1
ATOM 627 N N . SER A 1 77 ? 3.751 -9.291 -42.640 1.00 68.50 77 SER A N 1
ATOM 628 C CA . SER A 1 77 ? 3.739 -10.112 -43.851 1.00 68.50 77 SER A CA 1
ATOM 629 C C . SER A 1 77 ? 2.838 -9.487 -44.916 1.00 68.50 77 SER A C 1
ATOM 631 O O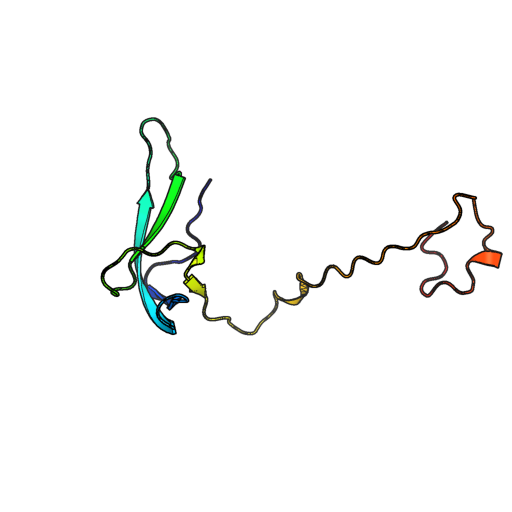 . SER A 1 77 ? 1.971 -8.659 -44.630 1.00 68.50 77 SER A O 1
ATOM 633 N N . ARG A 1 78 ? 3.075 -9.845 -46.182 1.00 68.69 78 ARG A N 1
ATOM 634 C CA . ARG A 1 78 ? 2.181 -9.464 -47.282 1.00 68.69 78 ARG A CA 1
ATOM 635 C C . ARG A 1 78 ? 0.823 -10.131 -47.057 1.00 68.69 78 ARG A C 1
ATOM 637 O O . ARG A 1 78 ? 0.780 -11.342 -46.866 1.00 68.69 78 ARG A O 1
ATOM 644 N N . ASN A 1 79 ? -0.256 -9.351 -47.124 1.00 61.47 79 ASN A N 1
ATOM 645 C CA . ASN A 1 79 ? -1.632 -9.844 -47.040 1.00 61.47 79 ASN A CA 1
ATOM 646 C C . ASN A 1 79 ? -2.007 -10.566 -48.347 1.00 61.47 79 ASN A C 1
ATOM 648 O O . ASN A 1 79 ? -2.639 -10.003 -49.237 1.00 61.47 79 ASN A O 1
ATOM 652 N N . LYS A 1 80 ? -1.488 -11.782 -48.509 1.00 69.69 80 LYS A N 1
ATOM 653 C CA . LYS A 1 80 ? -1.837 -12.734 -49.562 1.00 69.69 80 LYS A CA 1
ATOM 654 C C . LYS A 1 80 ? -1.888 -14.114 -48.918 1.00 69.69 80 LYS A C 1
ATOM 656 O O . LYS A 1 80 ? -1.072 -14.405 -48.045 1.00 69.69 80 LYS A O 1
ATOM 661 N N . TRP A 1 81 ? -2.828 -14.939 -49.357 1.00 62.88 81 TRP A N 1
ATOM 662 C CA . TRP A 1 81 ? -2.890 -16.343 -48.963 1.00 62.88 81 TRP A CA 1
ATOM 663 C C . TRP A 1 81 ? -1.609 -17.027 -49.435 1.00 62.88 81 TRP A C 1
ATOM 665 O O . TRP A 1 81 ? -1.270 -16.937 -50.617 1.00 62.88 81 TRP A O 1
ATOM 675 N N . LYS A 1 82 ? -0.870 -17.629 -48.505 1.00 66.81 82 LYS A N 1
ATOM 676 C CA . LYS A 1 82 ? 0.349 -18.369 -48.823 1.00 66.81 82 LYS A CA 1
ATOM 677 C C . LYS A 1 82 ? -0.001 -19.819 -49.088 1.00 66.81 82 LYS A C 1
ATOM 679 O O . LYS A 1 82 ? -0.953 -20.350 -48.527 1.00 66.81 82 LYS A O 1
ATOM 684 N N . SER A 1 83 ? 0.758 -20.451 -49.971 1.00 69.88 83 SER A N 1
ATOM 685 C CA . SER A 1 83 ? 0.624 -21.889 -50.175 1.00 69.88 83 SER A CA 1
ATOM 686 C C . SER A 1 83 ? 1.363 -22.652 -49.061 1.00 69.88 83 SER A C 1
ATOM 688 O O . SER A 1 83 ? 2.342 -22.137 -48.514 1.00 69.88 83 SER A O 1
ATOM 690 N N . PRO A 1 84 ? 0.969 -23.898 -48.740 1.00 66.81 84 PRO A N 1
ATOM 691 C CA . PRO A 1 84 ? 1.630 -24.698 -47.703 1.00 66.81 84 PRO A CA 1
ATOM 692 C C . PRO A 1 84 ? 3.141 -24.889 -47.920 1.00 66.81 84 PRO A C 1
ATOM 694 O O . PRO A 1 84 ? 3.893 -25.017 -46.957 1.00 66.81 84 PRO A O 1
ATOM 697 N N . ALA A 1 85 ? 3.600 -24.858 -49.177 1.00 71.62 85 ALA A N 1
ATOM 698 C CA . ALA A 1 85 ? 5.012 -24.972 -49.549 1.00 71.62 85 ALA A CA 1
ATOM 699 C C . ALA A 1 85 ? 5.847 -23.713 -49.233 1.00 71.62 85 ALA A C 1
ATOM 701 O O . ALA A 1 85 ? 7.074 -23.777 -49.213 1.00 71.62 85 ALA A O 1
ATOM 702 N N . GLU A 1 86 ? 5.207 -22.567 -48.984 1.00 67.81 86 GLU A N 1
ATOM 703 C CA . GLU A 1 86 ? 5.868 -21.301 -48.627 1.00 67.81 86 GLU A CA 1
ATOM 704 C C . GLU A 1 86 ? 6.004 -21.108 -47.105 1.00 67.81 86 GLU A C 1
ATOM 706 O O . GLU A 1 86 ? 6.696 -20.193 -46.649 1.00 67.81 86 GLU A O 1
ATOM 711 N N . CYS A 1 87 ? 5.357 -21.965 -46.310 1.00 63.88 87 CYS A N 1
ATOM 712 C CA . CYS A 1 87 ? 5.337 -21.908 -44.845 1.00 63.88 87 CYS A CA 1
ATOM 713 C C . CYS A 1 87 ? 6.341 -22.873 -44.182 1.00 63.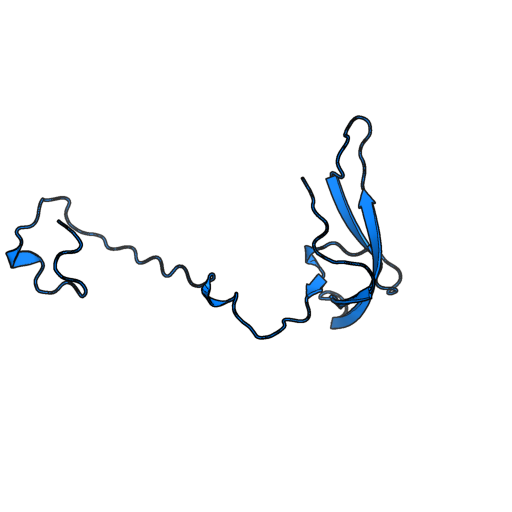88 87 CYS A C 1
ATOM 715 O O . CYS A 1 87 ? 6.381 -22.979 -42.957 1.00 63.88 87 CYS A O 1
ATOM 717 N N . THR A 1 88 ? 7.199 -23.538 -44.960 1.00 65.2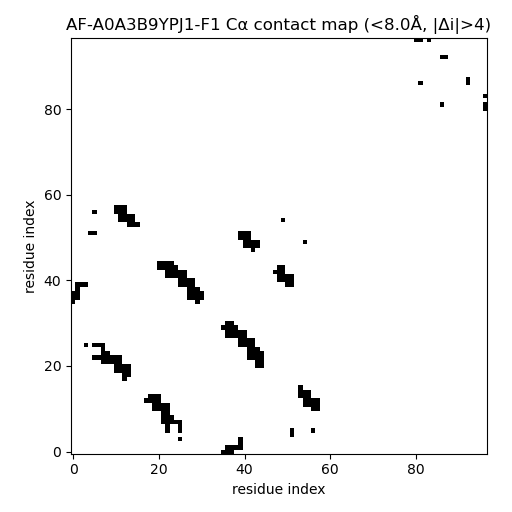5 88 THR A N 1
ATOM 718 C CA . THR A 1 88 ? 8.148 -24.573 -44.500 1.00 65.25 88 THR A CA 1
ATOM 719 C C . THR A 1 88 ? 9.247 -24.043 -43.573 1.00 65.25 88 THR A C 1
ATOM 721 O O . THR A 1 88 ? 9.801 -24.796 -42.780 1.00 65.25 88 THR A O 1
ATOM 724 N N . HIS A 1 89 ? 9.554 -22.743 -43.640 1.00 66.88 89 HIS A N 1
ATOM 725 C CA . HIS A 1 89 ? 10.530 -22.075 -42.764 1.00 66.88 89 HIS A CA 1
ATOM 726 C C . HIS A 1 89 ? 9.911 -21.517 -41.468 1.00 66.88 89 HIS A C 1
ATOM 728 O O . HIS A 1 89 ? 10.600 -20.842 -40.701 1.00 66.88 89 HIS A O 1
ATOM 734 N N . HIS A 1 90 ? 8.614 -21.742 -41.224 1.00 65.25 90 HIS A N 1
ATOM 735 C CA . HIS A 1 90 ? 7.955 -21.276 -40.008 1.00 65.25 90 HIS A CA 1
ATOM 736 C C . HIS A 1 90 ? 8.345 -22.168 -38.814 1.00 65.25 90 HIS A C 1
ATOM 738 O O . HIS A 1 90 ? 8.303 -23.390 -38.941 1.00 65.25 90 HIS A O 1
ATOM 744 N N . PRO A 1 91 ? 8.675 -21.597 -37.639 1.00 69.94 91 PRO A N 1
ATOM 745 C CA . PRO A 1 91 ? 9.090 -22.373 -36.464 1.00 69.94 91 PRO A CA 1
ATOM 746 C C . PRO A 1 91 ? 8.019 -23.349 -35.943 1.00 69.94 91 PRO A C 1
ATOM 748 O O . PRO A 1 91 ? 8.351 -24.268 -35.203 1.00 69.94 91 PRO A O 1
ATOM 751 N N . PHE A 1 92 ? 6.757 -23.175 -36.350 1.00 61.62 92 PHE A N 1
ATOM 752 C CA . PHE A 1 92 ? 5.642 -24.084 -36.065 1.00 61.62 92 PHE A CA 1
ATOM 753 C C . PHE A 1 92 ? 4.845 -24.346 -37.356 1.00 61.62 92 PHE A C 1
ATOM 755 O O . PHE A 1 92 ? 3.940 -23.568 -37.675 1.00 61.62 92 PHE A O 1
ATOM 762 N N . PRO A 1 93 ? 5.210 -25.352 -38.170 1.00 57.28 93 PRO A N 1
ATOM 763 C CA . PRO A 1 93 ? 4.488 -25.663 -39.402 1.00 57.28 93 PRO A CA 1
ATOM 764 C C . PRO A 1 93 ? 3.107 -26.272 -39.087 1.00 57.28 93 PRO A C 1
ATOM 766 O O . PRO A 1 93 ? 2.990 -27.138 -38.225 1.00 57.28 93 PRO A O 1
ATOM 769 N N . GLY A 1 94 ? 2.055 -25.817 -39.780 1.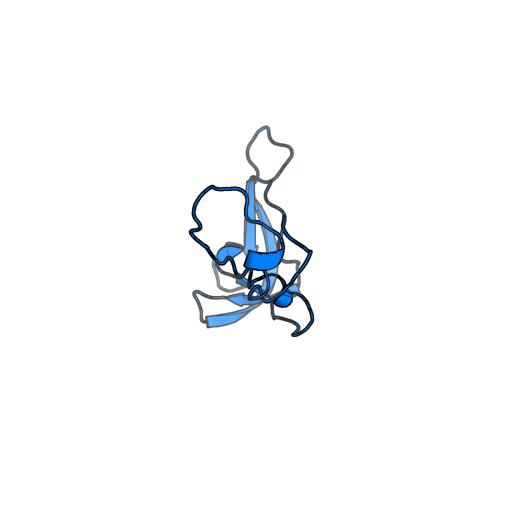00 57.62 94 GLY A N 1
ATOM 770 C CA . GLY A 1 94 ? 0.692 -26.371 -39.690 1.00 57.62 94 GLY A CA 1
ATOM 771 C C . GLY A 1 94 ? -0.266 -25.717 -38.680 1.00 57.62 94 GLY A C 1
ATOM 772 O O . GLY A 1 94 ? -1.447 -26.048 -38.683 1.00 57.62 94 GLY A O 1
ATOM 773 N N . THR A 1 95 ? 0.187 -24.773 -37.846 1.00 58.47 95 THR A N 1
ATOM 774 C CA . THR A 1 95 ? -0.689 -24.025 -36.912 1.00 58.47 95 THR A CA 1
ATOM 775 C C . THR A 1 95 ? -1.244 -22.718 -37.482 1.00 58.47 95 THR A C 1
ATOM 777 O O . THR A 1 95 ? -2.064 -22.065 -36.840 1.00 58.47 95 THR A O 1
ATOM 780 N N . HIS A 1 96 ? -0.813 -22.330 -38.681 1.00 49.94 96 HIS A N 1
ATOM 781 C CA . HIS A 1 96 ? -1.310 -21.158 -39.396 1.00 49.94 96 HIS A CA 1
ATOM 782 C C . HIS A 1 96 ? -1.621 -21.538 -40.852 1.00 49.94 96 HIS A C 1
ATOM 784 O O . HIS A 1 96 ? -0.893 -22.372 -41.398 1.00 49.94 96 HIS A O 1
ATOM 790 N N . PRO A 1 97 ? -2.686 -20.971 -41.450 1.00 53.41 97 PRO A N 1
ATOM 791 C CA . PRO A 1 97 ? -3.006 -21.169 -42.861 1.00 53.41 97 PRO A CA 1
ATOM 792 C C . PRO A 1 97 ? -1.930 -20.591 -43.789 1.00 53.41 97 PRO A C 1
ATOM 794 O O . PRO A 1 97 ? -1.308 -19.561 -43.430 1.00 53.41 97 PRO A O 1
#

pLDDT: mean 78.2, std 15.56, range [49.69, 95.44]

Secondary structure (DSSP, 8-state):
----SS-TT-EEEETTTTEEEE--EEEEEP-TT-SS-SEEEEE-SSSSEEETTTEEE---SSSSGGGS----------SSPPPGGG-TTSSSTTS--

Mean predicted aligned error: 14.76 Å

Nearest PDB structures (foldseek):
  5ycq-assembly1_A  TM=6.985E-01  e=9.868E-02  Escherichia coli 55989
  8bcw-assembly1_D  TM=1.817E-01  e=6.415E+00  Avena sativa
  6zzy-assembly1_D  TM=1.821E-01  e=9.988E+00  Chlorella ohadii